Protein AF-X1LK32-F1 (afdb_monomer_lite)

Foldseek 3Di:
DDDDDDDDDDPVVVLPVLVVLVVVLVVVLVVVVHDDDPQLSQQQRPPDRPDHDDNVVSPVSSVCSVVVVDND

Secondary structure (DSSP, 8-state):
----------HHHHHHHHHHHHHHHHHHHHHTT--S--HHHHHHH-SS-SS---HHHHHHHHHHHHTTS---

Structure (mmCIF, N/CA/C/O backbone):
data_AF-X1LK32-F1
#
_entry.id   AF-X1LK32-F1
#
loop_
_atom_site.group_PDB
_atom_site.id
_atom_site.type_symbol
_atom_site.label_atom_id
_atom_site.label_alt_id
_atom_site.label_comp_id
_atom_site.label_asym_id
_atom_site.label_entity_id
_atom_site.label_seq_id
_atom_site.pdbx_PDB_ins_code
_atom_site.Cartn_x
_atom_site.Cartn_y
_atom_site.Cartn_z
_atom_site.occupancy
_atom_site.B_iso_or_equiv
_atom_site.auth_seq_id
_atom_site.auth_comp_id
_atom_site.auth_asym_id
_atom_site.auth_atom_id
_atom_site.pdbx_PDB_model_num
ATOM 1 N N . MET A 1 1 ? 23.974 -24.269 -10.954 1.00 74.25 1 MET A N 1
ATOM 2 C CA . MET A 1 1 ? 23.045 -23.635 -11.914 1.00 74.25 1 MET A CA 1
ATOM 3 C C . MET A 1 1 ? 23.165 -22.139 -11.701 1.00 74.25 1 MET A C 1
ATOM 5 O O . MET A 1 1 ? 23.015 -21.726 -10.560 1.00 74.25 1 MET A O 1
ATOM 9 N N . ASN A 1 2 ? 23.503 -21.367 -12.738 1.00 90.81 2 ASN A N 1
ATOM 10 C CA . ASN A 1 2 ? 23.717 -19.918 -12.636 1.00 90.81 2 ASN A CA 1
ATOM 11 C C . ASN A 1 2 ? 22.659 -19.187 -13.469 1.00 90.81 2 ASN A C 1
ATOM 13 O O . ASN A 1 2 ? 22.288 -19.676 -14.536 1.00 90.81 2 ASN A O 1
ATOM 17 N N . LEU A 1 3 ? 22.187 -18.043 -12.975 1.00 94.56 3 LEU A N 1
ATOM 18 C CA . LEU A 1 3 ? 21.204 -17.184 -13.633 1.00 94.56 3 LEU A CA 1
ATOM 19 C C . LEU A 1 3 ? 21.697 -15.734 -13.564 1.00 94.56 3 LEU A C 1
ATOM 21 O O . LEU A 1 3 ? 22.061 -15.271 -12.486 1.00 94.56 3 LEU A O 1
ATOM 25 N N . GLU A 1 4 ? 21.686 -15.027 -14.693 1.00 96.31 4 GLU A N 1
ATOM 26 C CA . GLU A 1 4 ? 22.019 -13.602 -14.785 1.00 96.31 4 GLU A CA 1
ATOM 27 C C . GLU A 1 4 ? 20.851 -12.855 -15.437 1.00 96.31 4 GLU A C 1
ATOM 29 O O . GLU A 1 4 ? 20.316 -13.290 -16.458 1.00 96.31 4 GLU A O 1
ATOM 34 N N . LEU A 1 5 ? 20.421 -11.755 -14.816 1.00 96.56 5 LEU A N 1
ATOM 35 C CA . LEU A 1 5 ? 19.283 -10.945 -15.245 1.00 96.56 5 LEU A CA 1
ATOM 36 C C . LEU A 1 5 ? 19.623 -9.461 -15.093 1.00 96.56 5 LEU A C 1
ATOM 38 O O . LEU A 1 5 ? 20.278 -9.063 -14.131 1.00 96.56 5 LEU A O 1
ATOM 42 N N . ARG A 1 6 ? 19.118 -8.633 -16.013 1.00 97.25 6 ARG A N 1
ATOM 43 C CA . ARG A 1 6 ? 19.224 -7.172 -15.954 1.00 97.25 6 ARG A CA 1
ATOM 44 C C . ARG A 1 6 ? 17.845 -6.547 -16.128 1.00 97.25 6 ARG A C 1
ATOM 46 O O . ARG A 1 6 ? 17.147 -6.851 -17.090 1.00 97.25 6 ARG A O 1
ATOM 53 N N . LEU A 1 7 ? 17.492 -5.641 -15.222 1.00 96.94 7 LEU A N 1
ATOM 54 C CA . LEU A 1 7 ? 16.270 -4.841 -15.262 1.00 96.94 7 LEU A CA 1
ATOM 55 C C . LEU A 1 7 ? 16.645 -3.363 -15.091 1.00 96.94 7 LEU A C 1
ATOM 57 O O . LEU A 1 7 ? 17.460 -3.035 -14.233 1.00 96.94 7 LEU A O 1
ATOM 61 N N . SER A 1 8 ? 16.068 -2.485 -15.914 1.00 97.31 8 SER A N 1
ATOM 62 C CA . SER A 1 8 ? 16.219 -1.029 -15.816 1.00 97.31 8 SER A CA 1
ATOM 63 C C . SER A 1 8 ? 14.846 -0.420 -15.589 1.00 97.31 8 SER A C 1
ATOM 65 O O . SER A 1 8 ? 13.944 -0.644 -16.394 1.00 97.31 8 SER A O 1
ATOM 67 N N . VAL A 1 9 ? 14.691 0.315 -14.493 1.00 96.62 9 VAL A N 1
ATOM 68 C CA . VAL A 1 9 ? 13.432 0.949 -14.088 1.00 96.62 9 VAL A CA 1
ATOM 69 C C . VAL A 1 9 ? 13.707 2.303 -13.450 1.00 96.62 9 VAL A C 1
ATOM 71 O O . VAL A 1 9 ? 14.805 2.552 -12.954 1.00 96.62 9 VAL A O 1
ATOM 74 N N . GLU A 1 10 ? 12.680 3.142 -13.424 1.00 98.00 10 GLU A N 1
ATOM 75 C CA . GLU A 1 10 ? 12.675 4.386 -12.663 1.00 98.00 10 GLU A CA 1
ATOM 76 C C . GLU A 1 10 ? 12.296 4.091 -11.204 1.00 98.00 10 GLU A C 1
ATOM 78 O O . GLU A 1 10 ? 11.189 3.623 -10.940 1.00 98.00 10 GLU A O 1
ATOM 83 N N . ASP A 1 11 ? 13.185 4.371 -10.248 1.00 95.81 11 ASP A N 1
ATOM 84 C CA . ASP A 1 11 ? 12.991 3.983 -8.839 1.00 95.81 11 ASP A CA 1
ATOM 85 C C . ASP A 1 11 ? 11.806 4.709 -8.177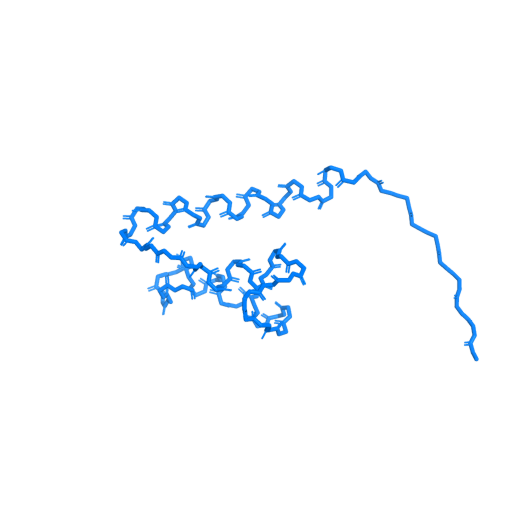 1.00 95.81 11 ASP A C 1
ATOM 87 O O . ASP A 1 11 ? 10.922 4.085 -7.582 1.00 95.81 11 ASP A O 1
ATOM 91 N N . SER A 1 12 ? 11.720 6.033 -8.347 1.00 96.75 12 SER A N 1
ATOM 92 C CA . SER A 1 12 ? 10.655 6.825 -7.719 1.00 96.75 12 SER A CA 1
ATOM 93 C C . SER A 1 12 ? 9.256 6.459 -8.241 1.00 96.75 12 SER A C 1
ATOM 95 O O . SER A 1 12 ? 8.369 6.198 -7.423 1.00 96.75 12 SER A O 1
ATOM 97 N N . PRO A 1 13 ? 9.013 6.372 -9.567 1.00 96.69 13 PRO A N 1
ATOM 98 C CA . PRO A 1 13 ? 7.728 5.919 -10.099 1.00 96.69 13 PRO A CA 1
ATOM 99 C C . PRO A 1 13 ? 7.381 4.477 -9.717 1.00 96.69 13 PRO A C 1
ATOM 101 O O . PRO A 1 13 ? 6.205 4.185 -9.506 1.00 96.69 13 PRO A O 1
ATOM 104 N N . ASN A 1 14 ? 8.378 3.596 -9.570 1.00 95.88 14 ASN A N 1
ATOM 105 C CA . ASN A 1 14 ? 8.165 2.196 -9.195 1.00 95.88 14 ASN A CA 1
ATOM 106 C C . ASN A 1 14 ? 7.514 2.048 -7.807 1.00 95.88 14 ASN A C 1
ATOM 108 O O . ASN A 1 14 ? 6.775 1.098 -7.567 1.00 95.88 14 ASN A O 1
ATOM 112 N N . SER A 1 15 ? 7.732 3.014 -6.908 1.00 96.06 15 SER A N 1
ATOM 113 C CA . SER A 1 15 ? 7.102 3.030 -5.578 1.00 96.06 15 SER A CA 1
ATOM 114 C C . SER A 1 15 ? 5.894 3.966 -5.472 1.00 96.06 15 SER A C 1
ATOM 116 O O . SER A 1 15 ? 5.102 3.837 -4.539 1.00 96.06 15 SER A O 1
ATOM 118 N N . ALA A 1 16 ? 5.717 4.903 -6.409 1.00 98.06 16 ALA A N 1
ATOM 119 C CA . ALA A 1 16 ? 4.661 5.911 -6.334 1.00 98.06 16 ALA A CA 1
ATOM 120 C C . ALA A 1 16 ? 3.252 5.293 -6.270 1.00 98.06 16 ALA A C 1
ATOM 122 O O . ALA A 1 16 ? 2.432 5.735 -5.467 1.00 98.06 16 ALA A O 1
ATOM 123 N N . GLY A 1 17 ? 2.987 4.237 -7.051 1.00 96.69 17 GLY A N 1
ATOM 124 C CA . GLY A 1 17 ? 1.706 3.517 -7.017 1.00 96.69 17 GLY A CA 1
ATOM 125 C C . GLY A 1 17 ? 1.404 2.910 -5.644 1.00 96.69 17 GLY A C 1
ATOM 126 O O . GLY A 1 17 ? 0.337 3.145 -5.082 1.00 96.69 17 GLY A O 1
ATOM 127 N N . CYS A 1 18 ? 2.387 2.224 -5.053 1.00 97.50 18 CYS A N 1
ATOM 128 C CA . CYS A 1 18 ? 2.278 1.645 -3.713 1.00 97.50 18 CYS A CA 1
ATOM 129 C C . CYS A 1 18 ? 1.981 2.713 -2.649 1.00 97.50 18 CYS A C 1
ATOM 131 O O . CYS A 1 18 ? 1.148 2.513 -1.765 1.00 97.50 18 CYS A O 1
ATOM 133 N N . VAL A 1 19 ? 2.646 3.869 -2.743 1.00 98.06 19 VAL A N 1
ATOM 134 C CA . VAL A 1 19 ? 2.465 4.976 -1.795 1.00 98.06 19 VAL A CA 1
ATOM 135 C C . VAL A 1 19 ? 1.087 5.628 -1.942 1.00 98.06 19 VAL A C 1
ATOM 137 O O . VAL A 1 19 ? 0.470 5.959 -0.929 1.00 98.06 19 VAL A O 1
ATOM 140 N N . ILE A 1 20 ? 0.567 5.776 -3.165 1.00 98.56 20 ILE A N 1
ATOM 141 C CA . ILE A 1 20 ? -0.791 6.294 -3.402 1.00 98.56 20 ILE A CA 1
ATOM 142 C C . ILE A 1 20 ? -1.827 5.427 -2.677 1.00 98.56 20 ILE A C 1
ATOM 144 O O . ILE A 1 20 ? -2.680 5.959 -1.961 1.00 98.56 20 ILE A O 1
ATOM 148 N N . ASP A 1 21 ? -1.739 4.104 -2.810 1.00 98.25 21 ASP A N 1
ATOM 149 C CA . ASP A 1 21 ? -2.684 3.191 -2.161 1.00 98.25 21 ASP A CA 1
ATOM 150 C C . ASP A 1 21 ? -2.531 3.182 -0.635 1.00 98.25 21 ASP A C 1
ATOM 152 O O . ASP A 1 21 ? -3.537 3.223 0.084 1.00 98.25 21 ASP A O 1
ATOM 156 N N . ALA A 1 22 ? -1.295 3.241 -0.127 1.00 98.31 22 ALA A N 1
ATOM 157 C CA . ALA A 1 22 ? -1.023 3.389 1.302 1.00 98.31 22 ALA A CA 1
ATOM 158 C C . ALA A 1 22 ? -1.676 4.650 1.891 1.00 98.31 22 ALA A C 1
ATOM 160 O O . ALA A 1 22 ? -2.397 4.571 2.887 1.00 98.31 22 ALA A O 1
ATOM 161 N N . ILE A 1 23 ? -1.497 5.806 1.243 1.00 98.56 23 ILE A N 1
ATOM 162 C CA . ILE A 1 23 ? -2.073 7.084 1.688 1.00 98.56 23 ILE A CA 1
ATOM 163 C C . ILE A 1 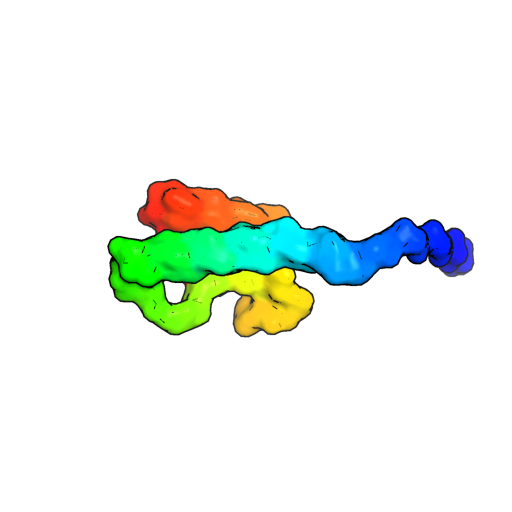23 ? -3.605 7.032 1.677 1.00 98.56 23 ILE A C 1
ATOM 165 O O . ILE A 1 23 ? -4.251 7.513 2.612 1.00 98.56 23 ILE A O 1
ATOM 169 N N . ARG A 1 24 ? -4.209 6.427 0.648 1.00 98.62 24 ARG A N 1
ATOM 170 C CA . ARG A 1 24 ? -5.670 6.290 0.547 1.00 98.62 24 ARG A CA 1
ATOM 171 C C . ARG A 1 24 ? -6.234 5.387 1.643 1.00 98.62 24 ARG A C 1
ATOM 173 O O . ARG A 1 24 ? -7.261 5.728 2.227 1.00 98.62 24 ARG A O 1
ATOM 180 N N . CYS A 1 25 ? -5.545 4.297 1.981 1.00 98.38 25 CYS A N 1
ATOM 181 C CA . CYS A 1 25 ? -5.922 3.444 3.108 1.00 98.38 25 CYS A CA 1
ATOM 182 C C . CYS A 1 25 ? -5.800 4.180 4.450 1.00 98.38 25 CYS A C 1
ATOM 184 O O . CYS A 1 25 ? -6.703 4.075 5.279 1.00 98.38 25 CYS A O 1
ATOM 186 N N . CYS A 1 26 ? -4.752 4.991 4.642 1.00 98.38 26 CYS A N 1
ATOM 187 C CA . CYS A 1 26 ? -4.626 5.858 5.817 1.00 98.38 26 CYS A CA 1
ATOM 188 C C . CYS A 1 26 ? -5.790 6.850 5.922 1.00 98.38 26 CYS A C 1
ATOM 190 O O . CYS A 1 26 ? -6.364 7.015 6.996 1.00 98.38 26 CYS A O 1
ATOM 192 N N . LYS A 1 27 ? -6.188 7.481 4.809 1.00 98.62 27 LYS A N 1
ATOM 193 C CA . LYS A 1 27 ? -7.339 8.391 4.798 1.00 98.62 27 LYS A CA 1
ATOM 194 C C . LYS A 1 27 ? -8.641 7.671 5.157 1.00 98.62 27 LYS A C 1
ATOM 196 O O . LYS A 1 27 ? -9.405 8.183 5.968 1.00 98.62 27 LYS A O 1
ATOM 201 N N . LEU A 1 28 ? -8.861 6.475 4.611 1.00 98.44 28 LEU A N 1
ATOM 202 C CA . LEU A 1 28 ? -10.021 5.648 4.943 1.00 98.44 28 LEU A CA 1
ATOM 203 C C . LEU A 1 28 ? -10.036 5.233 6.423 1.00 98.44 28 LEU A C 1
ATOM 205 O O . LEU A 1 28 ? -11.095 5.223 7.044 1.00 98.44 28 LEU A O 1
ATOM 209 N N . ALA A 1 29 ? -8.876 4.914 7.001 1.00 98.50 29 ALA A N 1
ATOM 210 C CA . ALA A 1 29 ? -8.758 4.617 8.427 1.00 98.50 29 ALA A CA 1
ATOM 211 C C . ALA A 1 29 ? -9.134 5.829 9.290 1.00 98.50 29 ALA A C 1
ATOM 213 O O . ALA A 1 29 ? -9.924 5.682 10.220 1.00 98.50 29 ALA A O 1
ATOM 214 N N . ILE A 1 30 ? -8.650 7.026 8.933 1.00 98.38 30 ILE A N 1
ATOM 215 C CA . ILE A 1 30 ? -9.028 8.285 9.594 1.00 98.38 30 ILE A CA 1
ATOM 216 C C . ILE A 1 30 ? -10.546 8.486 9.539 1.00 98.38 30 ILE A C 1
ATOM 218 O O . ILE A 1 30 ? -11.158 8.765 10.568 1.00 98.38 30 ILE A O 1
ATOM 222 N N . ASP A 1 31 ? -11.165 8.275 8.375 1.00 98.31 31 ASP A N 1
ATOM 223 C CA . ASP A 1 31 ? -12.617 8.427 8.197 1.00 98.31 31 ASP A CA 1
ATOM 224 C C . ASP A 1 31 ? -13.433 7.430 9.031 1.00 98.31 31 ASP A C 1
ATOM 226 O O . ASP A 1 31 ? -14.579 7.700 9.386 1.00 98.31 31 ASP A O 1
ATOM 230 N N . ARG A 1 32 ? -12.836 6.288 9.381 1.00 97.94 32 ARG A N 1
ATOM 231 C CA . ARG A 1 32 ? -13.427 5.261 10.248 1.00 97.94 32 ARG A CA 1
ATOM 232 C C . ARG A 1 32 ? -13.036 5.404 11.722 1.00 97.94 32 ARG A C 1
ATOM 234 O O . ARG A 1 32 ? -13.4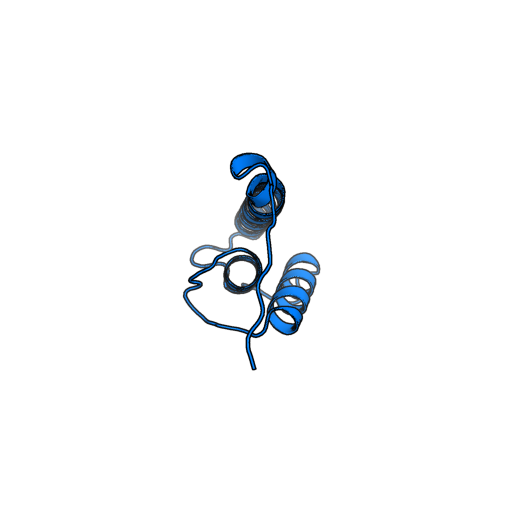38 4.571 12.528 1.00 97.94 32 ARG A O 1
ATOM 241 N N . GLY A 1 33 ? -12.247 6.417 12.086 1.00 97.31 33 GLY A N 1
ATOM 242 C CA . GLY A 1 33 ? -11.737 6.592 13.450 1.00 97.31 33 GLY A CA 1
ATOM 243 C C . GLY A 1 33 ? -10.737 5.512 13.886 1.00 97.31 33 GLY A C 1
ATOM 244 O O . GLY A 1 33 ? -10.576 5.267 15.079 1.00 97.31 33 GLY A O 1
ATOM 245 N N . ILE A 1 34 ? -10.075 4.848 12.936 1.00 97.19 34 ILE A N 1
ATOM 246 C CA . ILE A 1 34 ? -9.118 3.766 13.186 1.00 97.19 34 ILE A CA 1
ATOM 247 C C . ILE A 1 34 ? -7.710 4.359 13.260 1.00 97.19 34 ILE A C 1
ATOM 249 O O . ILE A 1 34 ? -7.225 4.972 12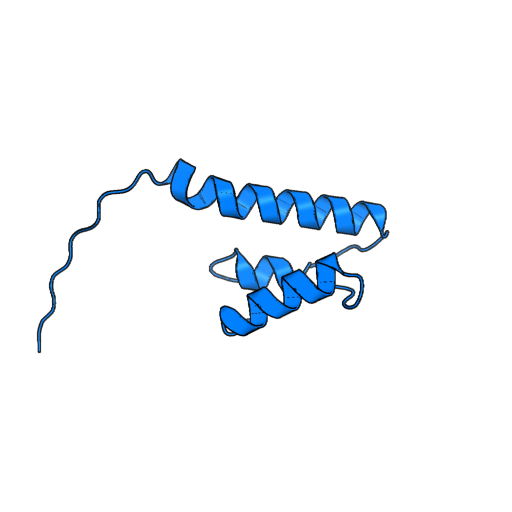.309 1.00 97.19 34 ILE A O 1
ATOM 253 N N . GLY A 1 35 ? -7.047 4.163 14.400 1.00 93.69 35 GLY A N 1
ATOM 254 C CA . GLY A 1 35 ? -5.669 4.591 14.638 1.00 93.69 35 GLY A CA 1
ATOM 255 C C . GLY A 1 35 ? -4.701 3.422 14.823 1.00 93.69 35 GLY A C 1
ATOM 256 O O . GLY A 1 35 ? -5.098 2.276 15.030 1.00 93.69 35 GLY A O 1
ATOM 257 N N . GLY A 1 36 ? -3.405 3.728 14.811 1.00 96.06 36 GLY A N 1
ATOM 258 C CA . GLY A 1 36 ? -2.337 2.733 14.928 1.00 96.06 36 GLY A CA 1
ATOM 259 C C . GLY A 1 36 ? -1.951 2.113 13.585 1.00 96.06 36 GLY A C 1
ATOM 260 O O . GLY A 1 36 ? -2.206 2.677 12.525 1.00 96.06 36 GLY A O 1
ATOM 261 N N . VAL A 1 37 ? -1.282 0.960 13.636 1.00 96.75 37 VAL A N 1
ATOM 262 C CA . VAL A 1 37 ? -0.760 0.281 12.441 1.00 96.75 37 VAL A CA 1
ATOM 263 C C . VAL A 1 37 ? -1.900 -0.328 11.620 1.00 96.75 37 VAL A C 1
ATOM 265 O O . VAL A 1 37 ? -2.697 -1.101 12.149 1.00 96.75 37 VAL A O 1
ATOM 268 N N . LEU A 1 38 ? -1.929 -0.029 10.318 1.00 97.88 38 LEU A N 1
ATOM 269 C CA . LEU A 1 38 ? -2.794 -0.689 9.336 1.00 97.88 38 LEU A CA 1
ATOM 270 C C . LEU A 1 38 ? -2.079 -1.917 8.770 1.00 97.88 38 LEU A C 1
ATOM 272 O O . LEU A 1 38 ? -1.311 -1.814 7.809 1.00 97.88 38 LEU A O 1
ATOM 276 N N . SER A 1 39 ? -2.277 -3.067 9.413 1.00 97.38 39 SER A N 1
ATOM 277 C CA . SER A 1 39 ? -1.568 -4.315 9.115 1.00 97.38 39 SER A CA 1
ATOM 278 C C . SER A 1 39 ? -1.762 -4.788 7.672 1.00 97.38 39 SER A C 1
ATOM 280 O O . SER A 1 39 ? -0.803 -5.253 7.066 1.00 97.38 39 SER A O 1
ATOM 282 N N . SER A 1 40 ? -2.963 -4.631 7.111 1.00 97.69 40 SER A N 1
ATOM 283 C CA . SER A 1 40 ? -3.324 -5.002 5.736 1.00 97.69 40 SER A CA 1
ATOM 284 C C . SER A 1 40 ? -2.456 -4.297 4.699 1.00 97.69 40 SER A C 1
ATOM 286 O O . SER A 1 40 ? -1.671 -4.941 4.006 1.00 97.69 40 SER A O 1
ATOM 288 N N . ILE A 1 41 ? -2.550 -2.969 4.621 1.00 98.31 41 ILE A N 1
ATOM 289 C CA . ILE A 1 41 ? -1.816 -2.196 3.618 1.00 98.31 41 ILE A CA 1
ATOM 290 C C . ILE A 1 41 ? -0.312 -2.195 3.893 1.00 98.31 41 ILE A C 1
ATOM 292 O O . ILE A 1 41 ? 0.477 -2.257 2.957 1.00 98.31 41 ILE A O 1
ATOM 296 N N . SER A 1 42 ? 0.096 -2.232 5.168 1.00 98.25 42 SER A N 1
ATOM 297 C CA . SER A 1 42 ? 1.513 -2.340 5.529 1.00 98.25 42 SER A CA 1
ATOM 298 C C . SER A 1 42 ? 2.118 -3.635 4.995 1.00 98.25 42 SER A C 1
ATOM 300 O O . SER A 1 42 ? 3.174 -3.590 4.372 1.00 98.25 42 SER A O 1
ATOM 302 N N . ALA A 1 43 ? 1.441 -4.771 5.194 1.00 98.12 43 ALA A N 1
ATOM 303 C CA . ALA A 1 43 ? 1.889 -6.067 4.692 1.00 98.12 43 ALA A CA 1
ATOM 304 C C . ALA A 1 43 ? 1.931 -6.143 3.161 1.00 98.12 43 ALA A C 1
ATOM 306 O O . ALA A 1 43 ? 2.699 -6.931 2.625 1.00 98.12 43 ALA A O 1
ATOM 307 N N . TYR A 1 44 ? 1.116 -5.344 2.466 1.00 98.12 44 TYR A N 1
ATOM 308 C CA . TYR A 1 44 ? 1.032 -5.378 1.009 1.00 98.12 44 TYR A CA 1
ATOM 309 C C . TYR A 1 44 ? 2.035 -4.449 0.310 1.00 98.12 44 TYR A C 1
ATOM 311 O O . TYR A 1 44 ? 2.523 -4.778 -0.767 1.00 98.12 44 TYR A O 1
ATOM 319 N N . THR A 1 45 ? 2.358 -3.291 0.898 1.00 97.69 45 THR A N 1
ATOM 320 C CA . THR A 1 45 ? 3.167 -2.263 0.216 1.00 97.69 45 THR A CA 1
ATOM 321 C C . THR A 1 45 ? 4.543 -2.018 0.833 1.00 97.69 45 THR A C 1
ATOM 323 O O . THR A 1 45 ? 5.352 -1.314 0.228 1.00 97.69 45 THR A O 1
ATOM 326 N N . MET A 1 46 ? 4.827 -2.535 2.034 1.00 97.38 46 MET A N 1
ATOM 327 C CA . MET A 1 46 ? 6.089 -2.281 2.740 1.00 97.38 46 MET A CA 1
ATOM 328 C C . MET A 1 46 ? 7.005 -3.501 2.691 1.00 97.38 46 MET A C 1
ATOM 330 O O . MET A 1 46 ? 6.568 -4.623 2.904 1.00 97.38 46 MET A O 1
ATOM 334 N N . LYS A 1 47 ? 8.312 -3.279 2.496 1.00 95.88 47 LYS A N 1
ATOM 335 C CA . LYS A 1 47 ? 9.325 -4.357 2.524 1.00 95.88 47 LYS A CA 1
ATOM 336 C C . LYS A 1 47 ? 9.477 -5.001 3.911 1.00 95.88 47 LYS A C 1
ATOM 338 O O . LYS A 1 47 ? 9.827 -6.172 4.022 1.00 95.88 47 LYS A O 1
ATOM 343 N N . HIS A 1 48 ? 9.235 -4.226 4.970 1.00 96.38 48 HIS A N 1
ATOM 344 C CA . HIS A 1 48 ? 9.366 -4.657 6.364 1.00 96.38 48 HIS A CA 1
ATOM 345 C C . HIS A 1 48 ? 8.119 -4.263 7.163 1.00 96.38 48 HIS A C 1
ATOM 347 O O . HIS A 1 48 ? 8.164 -3.321 7.957 1.00 96.38 48 HIS A O 1
ATOM 353 N N . PRO A 1 49 ? 6.980 -4.934 6.929 1.00 97.38 49 PRO A N 1
ATOM 354 C CA . PRO A 1 49 ? 5.782 -4.687 7.709 1.00 97.38 49 PRO A CA 1
ATOM 355 C C . PRO A 1 49 ? 5.966 -5.168 9.158 1.00 97.38 49 PRO A C 1
ATOM 357 O O . PRO A 1 49 ? 6.717 -6.117 9.402 1.00 97.38 49 PRO A O 1
ATOM 360 N N . PRO A 1 50 ? 5.232 -4.592 10.127 1.00 96.38 50 PRO A N 1
ATOM 361 C CA . PRO A 1 50 ? 5.234 -5.078 11.511 1.00 96.38 50 PRO A CA 1
ATOM 362 C C . PRO A 1 50 ? 4.788 -6.540 11.655 1.00 96.38 50 PRO A C 1
ATOM 364 O O . PRO A 1 50 ? 5.201 -7.222 12.590 1.00 96.38 50 PRO A O 1
ATOM 367 N N . GLN A 1 51 ? 3.962 -7.028 10.724 1.00 96.69 51 GLN A N 1
ATOM 368 C CA . GLN A 1 51 ? 3.564 -8.427 10.621 1.00 96.69 51 GLN A CA 1
ATOM 369 C C . GLN A 1 51 ? 3.709 -8.895 9.171 1.00 96.69 51 GLN A C 1
ATOM 371 O O . GLN A 1 51 ? 3.173 -8.270 8.258 1.00 96.69 51 GLN A O 1
ATOM 376 N N . GLN A 1 52 ? 4.441 -9.990 8.975 1.00 97.00 52 GLN A N 1
ATOM 377 C CA . GLN A 1 52 ? 4.720 -10.563 7.659 1.00 97.00 52 GLN A CA 1
ATOM 378 C C . GLN A 1 52 ? 3.576 -11.475 7.207 1.00 97.00 52 GLN A C 1
ATOM 380 O O . GLN A 1 52 ? 3.095 -12.308 7.977 1.00 97.00 52 GLN A O 1
ATOM 385 N N . PHE A 1 53 ? 3.188 -11.350 5.942 1.00 97.56 53 PHE A N 1
ATOM 386 C CA . PHE A 1 53 ? 2.201 -12.199 5.282 1.00 97.56 53 PHE A CA 1
ATOM 387 C C . PHE A 1 53 ? 2.683 -12.533 3.873 1.00 97.56 53 PHE A C 1
ATOM 389 O O . PHE A 1 53 ? 3.486 -11.804 3.303 1.00 97.56 53 PHE A O 1
ATOM 396 N N . ALA A 1 54 ? 2.175 -13.621 3.296 1.00 98.06 54 ALA A N 1
ATOM 397 C CA . ALA A 1 54 ? 2.357 -13.863 1.869 1.00 98.06 54 ALA A CA 1
ATOM 398 C C . ALA A 1 54 ? 1.620 -12.784 1.056 1.00 98.06 54 ALA A C 1
ATOM 400 O O . ALA A 1 54 ? 0.485 -12.448 1.398 1.00 98.06 54 ALA A O 1
ATOM 401 N N . ASP A 1 55 ? 2.214 -12.309 -0.042 1.00 97.44 55 ASP A N 1
ATOM 402 C CA . ASP A 1 55 ? 1.696 -11.185 -0.842 1.00 97.44 55 ASP A CA 1
ATOM 403 C C . ASP A 1 55 ? 0.227 -11.356 -1.252 1.00 97.44 55 ASP A C 1
ATOM 405 O O . ASP A 1 55 ? -0.576 -10.434 -1.116 1.00 97.44 55 ASP A O 1
ATOM 409 N N . GLY A 1 56 ? -0.159 -12.560 -1.694 1.00 98.25 56 GLY A N 1
ATOM 410 C CA . GLY A 1 56 ? -1.549 -12.862 -2.049 1.00 98.25 56 GLY A CA 1
ATOM 411 C C . GLY A 1 56 ? -2.507 -12.702 -0.865 1.00 98.25 56 GLY A C 1
ATOM 412 O O . GLY A 1 56 ? -3.578 -12.120 -1.008 1.00 98.25 56 GLY A O 1
ATOM 413 N N . LYS A 1 57 ? -2.086 -13.124 0.334 1.00 98.38 57 LYS A N 1
ATOM 414 C CA . LYS A 1 57 ? -2.885 -12.943 1.548 1.00 98.38 57 LYS A CA 1
ATOM 415 C C . LYS A 1 57 ? -2.937 -11.475 1.971 1.00 98.38 57 LYS A C 1
ATOM 417 O O . LYS A 1 57 ? -3.999 -11.013 2.377 1.00 98.38 57 LYS A O 1
ATOM 422 N N . ALA A 1 58 ? -1.827 -10.746 1.867 1.00 98.38 58 ALA A N 1
ATOM 423 C CA . ALA A 1 58 ? -1.787 -9.314 2.155 1.00 98.38 58 ALA A CA 1
ATOM 424 C C . ALA A 1 58 ? -2.732 -8.531 1.228 1.00 98.38 58 ALA A C 1
ATOM 426 O O . ALA A 1 58 ? -3.467 -7.662 1.694 1.00 98.38 58 ALA A O 1
ATOM 427 N N . ARG A 1 59 ? -2.802 -8.908 -0.056 1.00 98.44 59 ARG A N 1
ATOM 428 C CA . ARG A 1 59 ? -3.774 -8.358 -1.007 1.00 98.44 59 ARG A CA 1
ATOM 429 C C . ARG A 1 59 ? -5.215 -8.592 -0.559 1.00 98.44 59 ARG A C 1
ATOM 431 O O . ARG A 1 59 ? -5.984 -7.638 -0.493 1.00 98.44 59 ARG A O 1
ATOM 438 N N . ASP A 1 60 ? -5.572 -9.828 -0.208 1.00 98.69 60 ASP A N 1
ATOM 439 C CA . ASP A 1 60 ? -6.925 -10.150 0.273 1.00 98.69 60 ASP A CA 1
ATOM 440 C C . ASP A 1 60 ? -7.284 -9.343 1.528 1.00 98.69 60 ASP A C 1
ATOM 442 O O . ASP A 1 60 ? -8.405 -8.863 1.673 1.00 98.69 60 ASP A O 1
ATOM 446 N N . MET A 1 61 ? -6.318 -9.143 2.431 1.00 98.44 61 MET A N 1
ATOM 447 C CA . MET A 1 61 ? -6.510 -8.319 3.624 1.00 98.44 61 MET A CA 1
ATOM 448 C C . MET A 1 61 ? -6.788 -6.854 3.270 1.00 98.44 61 MET A C 1
ATOM 450 O O . MET A 1 61 ? -7.629 -6.231 3.913 1.00 98.44 61 MET A O 1
ATOM 454 N N . VAL A 1 62 ? -6.116 -6.292 2.261 1.00 98.50 62 VAL A N 1
ATOM 455 C CA . VAL A 1 62 ? -6.420 -4.936 1.778 1.00 98.50 62 VAL A CA 1
ATOM 456 C C . VAL A 1 62 ? -7.843 -4.878 1.220 1.00 98.50 62 VAL A C 1
ATOM 458 O O . VAL A 1 62 ? -8.593 -3.981 1.591 1.00 98.50 62 VAL A O 1
ATOM 461 N N . GLU A 1 63 ? -8.268 -5.858 0.419 1.00 98.62 63 GLU A N 1
ATOM 462 C CA . GLU A 1 63 ? -9.644 -5.925 -0.102 1.00 98.62 63 GLU A CA 1
ATOM 463 C C . GLU A 1 63 ? -10.694 -6.022 1.022 1.00 98.62 63 GLU A C 1
ATOM 465 O O . GLU A 1 63 ? -11.700 -5.307 1.012 1.00 98.62 63 GLU A O 1
ATOM 470 N N . GLU A 1 64 ? -10.450 -6.854 2.040 1.00 98.62 64 GLU A N 1
ATOM 471 C CA . GLU A 1 64 ? -11.289 -6.943 3.243 1.00 98.62 64 GLU A CA 1
ATOM 472 C C . GLU A 1 64 ? -11.368 -5.593 3.977 1.00 98.62 64 GLU A C 1
ATOM 474 O O . GLU A 1 64 ? -12.453 -5.184 4.408 1.00 98.62 64 GLU A O 1
ATOM 479 N N . PHE A 1 65 ? -10.234 -4.892 4.113 1.00 98.44 65 PHE A N 1
ATOM 480 C CA . PHE A 1 65 ? -10.171 -3.571 4.736 1.00 98.44 65 PHE A CA 1
ATOM 481 C C . PHE A 1 65 ? -10.983 -2.556 3.926 1.00 98.44 65 PHE A C 1
ATOM 483 O O . PHE A 1 65 ? -11.839 -1.871 4.486 1.00 98.44 65 PHE A O 1
ATOM 490 N N . LEU A 1 66 ? -10.821 -2.500 2.603 1.00 98.25 66 LEU A N 1
ATOM 491 C CA . LEU A 1 66 ? -11.587 -1.599 1.736 1.00 98.25 66 LEU A CA 1
ATOM 492 C C . LEU A 1 66 ? -13.100 -1.845 1.852 1.00 98.25 66 LEU A C 1
ATOM 494 O O . LEU A 1 66 ? -13.865 -0.895 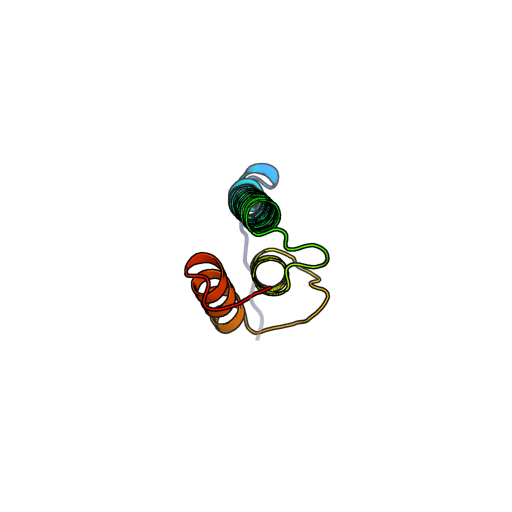2.020 1.00 98.25 66 LEU A O 1
ATOM 498 N N . GLN A 1 67 ? -13.524 -3.111 1.896 1.00 98.31 67 GLN A N 1
ATOM 499 C CA . GLN A 1 67 ? -14.926 -3.516 2.064 1.00 98.31 67 GLN A CA 1
ATOM 500 C C . GLN A 1 67 ? -15.475 -3.319 3.489 1.00 98.31 67 GLN A C 1
ATOM 502 O O . GLN A 1 67 ? -16.657 -3.562 3.724 1.00 98.31 67 GLN A O 1
ATOM 507 N N . GLY A 1 68 ? -14.642 -2.911 4.454 1.00 97.00 68 GLY A N 1
ATOM 508 C CA . GLY A 1 68 ? -15.048 -2.739 5.853 1.00 97.00 68 GLY A CA 1
ATOM 509 C C . GLY A 1 68 ? -15.273 -4.054 6.607 1.00 97.00 68 GLY A C 1
ATOM 510 O O . GLY A 1 68 ? -15.860 -4.049 7.683 1.00 97.00 68 GLY A O 1
ATOM 511 N N . LYS A 1 69 ? -14.805 -5.183 6.061 1.00 98.06 69 LYS A N 1
ATOM 512 C CA . LYS A 1 69 ? -14.866 -6.514 6.694 1.00 98.06 69 LYS A CA 1
ATOM 513 C C . LYS A 1 69 ? -13.702 -6.762 7.658 1.00 98.06 69 LYS A C 1
ATOM 515 O O . LYS A 1 69 ? -13.720 -7.731 8.411 1.00 98.06 69 LYS A O 1
ATOM 520 N N . ARG A 1 70 ? -12.690 -5.895 7.618 1.00 96.06 70 ARG A N 1
ATOM 521 C CA . ARG A 1 70 ? -11.486 -5.915 8.448 1.00 96.06 70 ARG A CA 1
ATOM 522 C C . ARG A 1 70 ? -11.223 -4.522 9.003 1.00 96.06 70 ARG A C 1
ATOM 524 O O . ARG A 1 70 ? -11.369 -3.530 8.293 1.00 96.06 70 ARG A O 1
ATOM 531 N N . GLU A 1 71 ? -10.791 -4.474 10.259 1.00 93.19 71 GLU A N 1
ATOM 532 C CA . GLU A 1 71 ? -10.439 -3.222 10.932 1.00 93.19 71 GLU A CA 1
ATOM 533 C C . GLU A 1 71 ? -9.074 -2.682 10.474 1.00 93.19 71 GLU A C 1
ATOM 535 O O . GLU A 1 71 ? -8.959 -1.491 10.203 1.00 93.19 71 GLU A O 1
ATOM 540 N N . ARG A 1 72 ? -8.041 -3.538 10.380 1.00 89.44 72 ARG A N 1
ATOM 541 C CA . ARG A 1 72 ? -6.647 -3.137 10.111 1.00 89.44 72 ARG A CA 1
ATOM 542 C C . ARG A 1 72 ? -5.911 -4.092 9.195 1.00 89.44 72 ARG A C 1
ATOM 544 O O . ARG A 1 72 ? -6.064 -5.332 9.327 1.00 89.44 72 ARG A O 1
#

Radius of gyration: 14.81 Å; chains: 1; bounding box: 39×32×31 Å

Sequence (72 aa):
MNLELRLSVEDSPNSAGCVIDAIRCCKLAIDRGIGGVLSSISAYT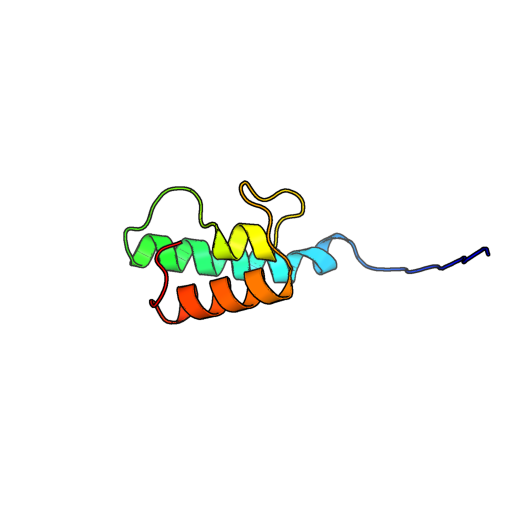MKHPPQQFADGKARDMVEEFLQGKRER

pLDDT: mean 96.93, std 3.16, range [74.25, 98.69]

Organism: NCBI:txid412755

InterPro domains:
  IPR036291 NAD(P)-binding domain superfamily [SSF51735] (9-68)
  IPR052199 Myo-inositol 1-phosphate synthase [PTHR43125] (1-71)